Protein AF-A0A1Z9T5D3-F1 (afdb_monomer_lite)

Structure (mmCIF, N/CA/C/O backbone):
data_AF-A0A1Z9T5D3-F1
#
_entry.id   AF-A0A1Z9T5D3-F1
#
loop_
_atom_site.group_PDB
_atom_site.id
_atom_site.type_symbol
_atom_site.label_atom_id
_atom_site.label_alt_id
_atom_site.label_comp_id
_atom_site.label_asym_id
_atom_site.label_entity_id
_atom_site.label_seq_id
_atom_site.pdbx_PDB_ins_code
_atom_site.Cartn_x
_atom_site.Cartn_y
_atom_site.Cartn_z
_atom_site.occupancy
_atom_site.B_iso_or_equiv
_atom_site.auth_seq_id
_atom_site.auth_comp_id
_atom_site.auth_asym_id
_atom_site.auth_atom_id
_atom_site.pdbx_PDB_model_num
ATOM 1 N N . LEU A 1 1 ? -9.961 11.561 -1.688 1.00 61.50 1 LEU A N 1
ATOM 2 C CA . LEU A 1 1 ? -9.065 10.941 -2.692 1.00 61.50 1 LEU A CA 1
ATOM 3 C C . LEU A 1 1 ? -9.745 9.699 -3.256 1.00 61.50 1 LEU A C 1
ATOM 5 O O . LEU A 1 1 ? -10.466 9.048 -2.510 1.00 61.50 1 LEU A O 1
ATOM 9 N N . SER A 1 2 ? -9.594 9.401 -4.546 1.00 82.38 2 SER A N 1
ATOM 10 C CA . SER A 1 2 ? -10.358 8.338 -5.210 1.00 82.38 2 SER A CA 1
ATOM 11 C C . SER A 1 2 ? -9.660 6.979 -5.128 1.00 82.38 2 SER A C 1
ATOM 13 O O . SER A 1 2 ? -8.453 6.868 -5.315 1.00 82.38 2 SER A O 1
ATOM 15 N N . VAL A 1 3 ? -10.456 5.921 -4.958 1.00 92.94 3 VAL A N 1
ATOM 16 C CA . VAL A 1 3 ? -10.051 4.515 -5.160 1.00 92.94 3 VAL A CA 1
ATOM 17 C C . VAL A 1 3 ? -9.319 4.311 -6.495 1.00 92.94 3 VAL A C 1
ATOM 19 O O . VAL A 1 3 ? -8.498 3.407 -6.612 1.00 92.94 3 VAL A O 1
ATOM 22 N N . SER A 1 4 ? -9.603 5.147 -7.502 1.00 95.44 4 SER A N 1
ATOM 23 C CA . SER A 1 4 ? -8.917 5.098 -8.794 1.00 95.44 4 SER A CA 1
ATOM 24 C C . SER A 1 4 ? -7.412 5.303 -8.660 1.00 95.44 4 SER A C 1
ATOM 26 O O . SER A 1 4 ? -6.681 4.553 -9.289 1.00 95.44 4 SER A O 1
ATOM 28 N N . LYS A 1 5 ? -6.956 6.230 -7.802 1.00 95.75 5 LYS A N 1
ATOM 29 C CA . LYS A 1 5 ? -5.525 6.480 -7.628 1.00 95.75 5 LYS A CA 1
ATOM 30 C C . LYS A 1 5 ? -4.817 5.275 -7.028 1.00 95.75 5 LYS A C 1
ATOM 32 O O . LYS A 1 5 ? -3.881 4.780 -7.622 1.00 95.75 5 LYS A O 1
ATOM 37 N N . VAL A 1 6 ? -5.356 4.687 -5.960 1.00 96.62 6 VAL A N 1
ATOM 38 C CA . VAL A 1 6 ? -4.793 3.448 -5.383 1.00 96.62 6 VAL A CA 1
ATOM 39 C C . VAL A 1 6 ? -4.646 2.338 -6.436 1.00 96.62 6 VAL A C 1
ATOM 41 O O . VAL A 1 6 ? -3.662 1.609 -6.427 1.00 96.62 6 VAL A O 1
ATOM 44 N N . LYS A 1 7 ? -5.612 2.198 -7.353 1.00 97.75 7 LYS A N 1
ATOM 45 C CA . LYS A 1 7 ? -5.548 1.196 -8.429 1.00 97.75 7 LYS A CA 1
ATOM 46 C C . LYS A 1 7 ? -4.503 1.525 -9.498 1.00 97.75 7 LYS A C 1
ATOM 48 O O . LYS A 1 7 ? -3.879 0.601 -10.004 1.00 97.75 7 LYS A O 1
ATOM 53 N N . GLU A 1 8 ? -4.360 2.800 -9.843 1.00 97.75 8 GLU A N 1
ATOM 54 C CA . GLU A 1 8 ? -3.366 3.311 -10.794 1.00 97.75 8 GLU A CA 1
ATOM 55 C C . GLU A 1 8 ? -1.947 3.039 -10.292 1.00 97.75 8 GLU A C 1
ATOM 57 O O . GLU A 1 8 ? -1.223 2.296 -10.949 1.00 97.75 8 GLU A O 1
ATOM 62 N N . GLU A 1 9 ? -1.625 3.479 -9.071 1.00 98.00 9 GLU A N 1
ATOM 63 C CA . GLU A 1 9 ? -0.287 3.312 -8.482 1.00 98.00 9 GLU A CA 1
ATOM 64 C C . GLU A 1 9 ? 0.095 1.825 -8.333 1.00 98.00 9 GLU A C 1
ATOM 66 O O . GLU A 1 9 ? 1.248 1.436 -8.489 1.00 98.00 9 GLU A O 1
ATOM 71 N N . ILE A 1 10 ? -0.875 0.939 -8.053 1.00 98.19 10 ILE A N 1
ATOM 72 C CA . ILE A 1 10 ? -0.624 -0.514 -8.032 1.00 98.19 10 ILE A CA 1
ATOM 73 C C . ILE A 1 10 ? -0.237 -1.020 -9.428 1.00 98.19 10 ILE A C 1
ATOM 75 O O . ILE A 1 10 ? 0.632 -1.885 -9.541 1.00 98.19 10 ILE A O 1
ATOM 79 N N . GLY A 1 11 ? -0.884 -0.512 -10.479 1.00 98.38 11 GLY A N 1
ATOM 80 C CA . GLY A 1 11 ? -0.539 -0.833 -11.862 1.00 98.38 11 GLY A CA 1
ATOM 81 C C . GLY A 1 11 ? 0.876 -0.375 -12.214 1.00 98.38 11 GLY A C 1
ATOM 82 O O . GLY A 1 11 ? 1.661 -1.172 -12.726 1.00 98.38 11 GLY A O 1
ATOM 83 N N . GLU A 1 12 ? 1.219 0.864 -11.861 1.00 98.38 12 GLU A N 1
ATOM 84 C CA . GLU A 1 12 ? 2.554 1.436 -12.076 1.00 98.38 12 GLU A CA 1
ATOM 85 C C . GLU A 1 12 ? 3.621 0.674 -11.284 1.00 98.38 12 GLU A C 1
ATOM 87 O O . GLU A 1 12 ? 4.661 0.310 -11.835 1.00 98.38 12 GLU A O 1
ATOM 92 N N . LEU A 1 13 ? 3.335 0.291 -10.034 1.00 98.62 13 LEU A N 1
ATOM 93 C CA . LEU A 1 13 ? 4.218 -0.565 -9.245 1.00 98.62 13 LEU A CA 1
ATOM 94 C C . LEU A 1 13 ? 4.474 -1.911 -9.934 1.00 98.62 13 LEU A C 1
ATOM 96 O O . LEU A 1 13 ? 5.632 -2.323 -10.023 1.00 98.62 13 LEU A O 1
ATOM 100 N N . ILE A 1 14 ? 3.440 -2.591 -10.438 1.00 98.50 14 ILE A N 1
ATOM 101 C CA . ILE A 1 14 ? 3.599 -3.865 -11.160 1.00 98.50 14 ILE A CA 1
ATOM 102 C C . ILE A 1 14 ? 4.499 -3.670 -12.386 1.00 98.50 14 ILE A C 1
ATOM 104 O O . ILE A 1 14 ? 5.489 -4.387 -12.542 1.00 98.50 14 ILE A O 1
ATOM 108 N N . GLU A 1 15 ? 4.217 -2.656 -13.202 1.00 98.44 15 GLU A N 1
ATOM 109 C CA . GLU A 1 15 ? 4.999 -2.339 -14.398 1.00 98.44 15 GLU A CA 1
ATOM 110 C C . GLU A 1 15 ? 6.464 -2.003 -14.058 1.00 98.44 15 GLU A C 1
ATOM 112 O O . GLU A 1 15 ? 7.394 -2.467 -14.719 1.00 98.44 15 GLU A O 1
ATOM 117 N N . SER A 1 16 ? 6.695 -1.245 -12.986 1.00 98.38 16 SER A N 1
ATOM 118 C CA . SER A 1 16 ? 8.027 -0.862 -12.501 1.00 98.38 16 SER A CA 1
ATOM 119 C C . SER A 1 16 ? 8.849 -2.074 -12.039 1.00 98.38 16 SER A C 1
ATOM 121 O O . SER A 1 16 ? 10.066 -2.156 -12.258 1.00 98.38 16 SER A O 1
ATOM 123 N N . VAL A 1 17 ? 8.180 -3.068 -11.442 1.00 98.06 17 VAL A N 1
ATOM 124 C CA . VAL A 1 17 ? 8.788 -4.333 -11.026 1.00 98.06 17 VAL A CA 1
ATOM 125 C C . VAL A 1 17 ? 9.178 -5.156 -12.249 1.00 98.06 17 VAL A C 1
ATOM 127 O O . VAL A 1 17 ? 10.322 -5.618 -12.300 1.00 98.06 17 VAL A O 1
ATOM 130 N N . GLU A 1 18 ? 8.287 -5.278 -13.237 1.00 98.38 18 GLU A N 1
ATOM 131 C CA . GLU A 1 18 ? 8.532 -5.981 -14.505 1.00 98.38 18 GLU A CA 1
ATOM 132 C C . GLU A 1 18 ? 9.671 -5.345 -15.313 1.00 98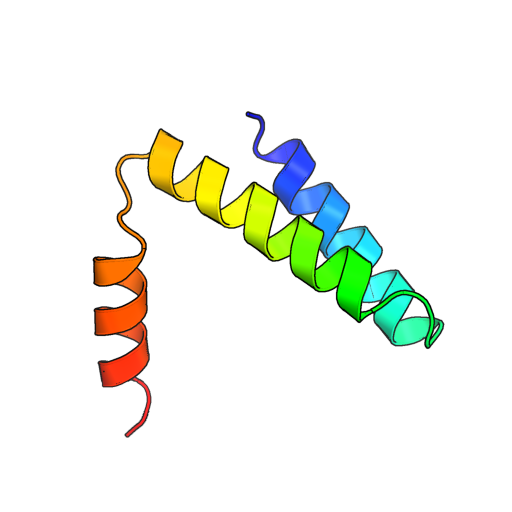.38 18 GLU A C 1
ATOM 134 O O . GLU A 1 18 ? 10.544 -6.047 -15.825 1.00 98.38 18 GLU A O 1
ATOM 139 N N . LYS A 1 19 ? 9.712 -4.009 -15.381 1.00 98.00 19 LYS A N 1
ATOM 140 C CA . LYS A 1 19 ? 10.731 -3.243 -16.122 1.00 98.00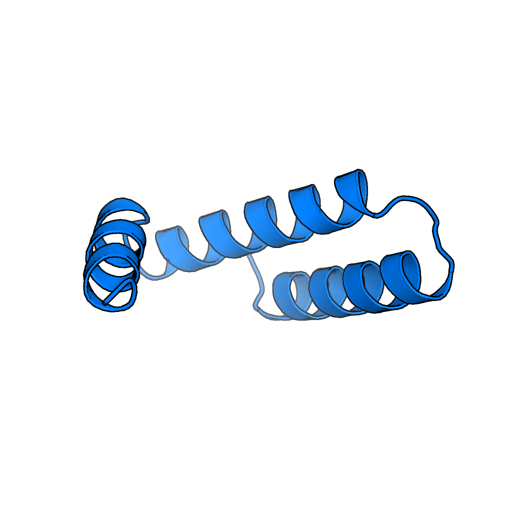 19 LYS A CA 1
ATOM 141 C C . LYS A 1 19 ? 12.034 -3.021 -15.356 1.00 98.00 19 LYS A C 1
ATOM 143 O O . LYS A 1 19 ? 12.987 -2.474 -15.907 1.00 98.00 19 LYS A O 1
ATOM 148 N N . ASN A 1 20 ? 12.103 -3.451 -14.099 1.00 96.81 20 ASN A N 1
ATOM 149 C CA . ASN A 1 20 ? 13.248 -3.246 -13.215 1.00 96.81 20 ASN A CA 1
ATOM 150 C C . ASN A 1 20 ? 13.670 -1.765 -13.044 1.00 96.81 20 ASN A C 1
ATOM 152 O O . ASN A 1 20 ? 14.855 -1.465 -12.909 1.00 96.81 20 ASN A O 1
ATOM 156 N N . SER A 1 21 ? 12.705 -0.844 -13.018 1.00 97.06 21 SER A N 1
ATOM 157 C CA 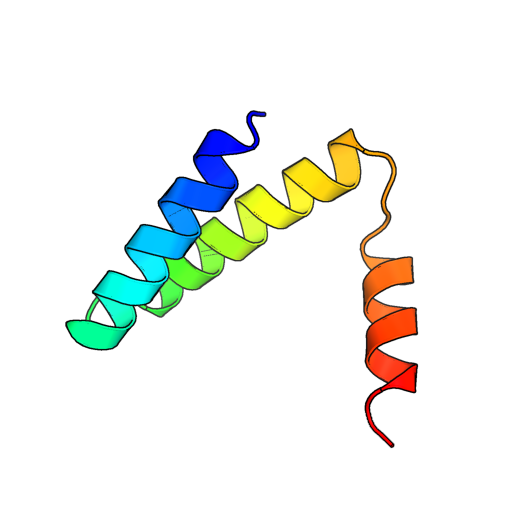. SER A 1 21 ? 12.914 0.612 -12.940 1.00 97.06 21 SER A CA 1
ATOM 158 C C . SER A 1 21 ? 12.004 1.229 -11.883 1.00 97.06 21 SER A C 1
ATOM 160 O O . SER A 1 21 ? 10.932 0.698 -11.663 1.00 97.06 21 SER A O 1
ATOM 162 N N . ASN A 1 22 ? 12.391 2.333 -11.234 1.00 95.75 22 ASN A N 1
ATOM 163 C CA . ASN A 1 22 ? 11.536 3.155 -10.348 1.00 95.75 22 ASN A CA 1
ATOM 164 C C . ASN A 1 22 ? 10.770 2.448 -9.204 1.00 95.75 22 ASN A C 1
ATOM 166 O O . ASN A 1 22 ? 9.990 3.090 -8.517 1.00 95.75 22 ASN A O 1
ATOM 170 N N . LYS A 1 23 ? 11.048 1.174 -8.903 1.00 97.88 23 LYS A N 1
ATOM 171 C CA . LYS A 1 23 ? 10.299 0.357 -7.923 1.00 97.88 23 LYS A CA 1
ATOM 172 C C . LYS A 1 23 ? 10.061 1.019 -6.568 1.00 97.88 23 LYS A C 1
ATOM 174 O O . LYS A 1 23 ? 9.005 0.852 -5.976 1.00 97.88 23 LYS A O 1
ATOM 179 N N . ILE A 1 24 ? 11.069 1.720 -6.045 1.00 98.25 24 ILE A N 1
ATOM 180 C CA . ILE A 1 24 ? 10.975 2.382 -4.736 1.00 98.25 24 ILE A CA 1
ATOM 181 C C . ILE A 1 24 ? 10.050 3.600 -4.798 1.00 98.25 24 ILE A C 1
ATOM 183 O O . ILE A 1 24 ? 9.345 3.857 -3.829 1.00 98.25 24 ILE A O 1
ATOM 187 N N . HIS A 1 25 ? 10.046 4.320 -5.922 1.00 97.75 25 HIS A N 1
ATOM 188 C CA . HIS A 1 25 ? 9.156 5.456 -6.143 1.00 97.75 25 HIS A CA 1
ATOM 189 C C . HIS A 1 25 ? 7.7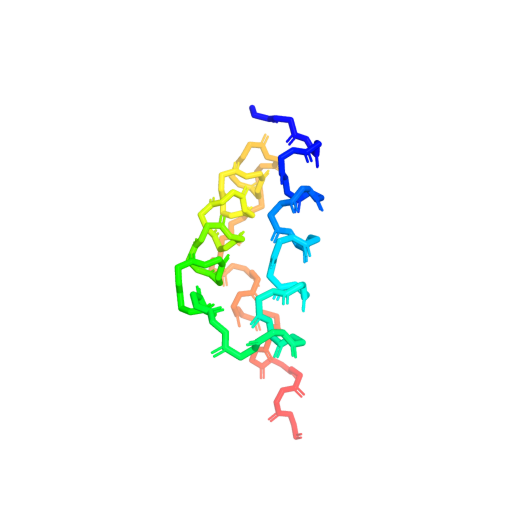03 4.984 -6.194 1.00 97.75 25 HIS A C 1
ATOM 191 O O . HIS A 1 25 ? 6.919 5.389 -5.344 1.00 97.75 25 HIS A O 1
ATOM 197 N N . GLU A 1 26 ? 7.395 4.018 -7.062 1.00 98.31 26 GLU A N 1
ATOM 198 C CA . GLU A 1 26 ? 6.023 3.510 -7.196 1.00 98.31 26 GLU A CA 1
ATOM 199 C C . GLU A 1 26 ? 5.533 2.815 -5.916 1.00 98.31 26 GLU A C 1
ATOM 201 O O . GLU A 1 26 ? 4.377 2.929 -5.518 1.00 98.31 26 GLU A O 1
ATOM 206 N N . ALA A 1 27 ? 6.420 2.114 -5.198 1.00 98.44 27 ALA A N 1
ATOM 207 C CA . ALA A 1 27 ? 6.061 1.522 -3.910 1.00 98.44 27 ALA A CA 1
ATOM 208 C C . ALA A 1 27 ? 5.733 2.593 -2.857 1.00 98.44 27 ALA A C 1
ATOM 210 O O . ALA A 1 27 ? 4.845 2.381 -2.025 1.00 98.44 27 ALA A O 1
ATOM 211 N N . ALA A 1 28 ? 6.436 3.729 -2.873 1.00 98.25 28 ALA A N 1
ATOM 212 C CA . ALA A 1 28 ? 6.135 4.849 -1.991 1.00 98.25 28 ALA A CA 1
ATOM 213 C C . ALA A 1 28 ? 4.779 5.481 -2.337 1.00 98.25 28 ALA A C 1
ATOM 215 O O . ALA A 1 28 ? 4.000 5.748 -1.419 1.00 98.25 28 ALA A O 1
ATOM 216 N N . ASP A 1 29 ? 4.463 5.634 -3.622 1.00 97.69 29 ASP A N 1
ATOM 217 C CA . ASP A 1 29 ? 3.204 6.236 -4.069 1.00 97.69 29 ASP A CA 1
ATOM 218 C C . ASP A 1 29 ? 2.003 5.328 -3.765 1.00 97.69 29 ASP A C 1
ATOM 220 O O . ASP A 1 29 ? 1.004 5.793 -3.200 1.00 97.69 29 ASP A O 1
ATOM 224 N N . VAL A 1 30 ? 2.141 4.008 -3.953 1.00 97.94 30 VAL A N 1
ATOM 225 C CA . VAL A 1 30 ? 1.158 3.019 -3.471 1.00 97.94 30 VAL A CA 1
ATOM 226 C C . VAL A 1 30 ? 0.916 3.172 -1.971 1.00 97.94 30 VAL A C 1
ATOM 228 O O . VAL A 1 30 ? -0.236 3.242 -1.535 1.00 97.94 30 VAL A O 1
ATOM 231 N N . MET A 1 31 ? 1.979 3.238 -1.164 1.00 97.56 31 MET A N 1
ATOM 232 C CA . MET A 1 31 ? 1.848 3.373 0.289 1.00 97.56 31 MET A CA 1
ATOM 233 C C . MET A 1 31 ? 1.193 4.699 0.680 1.00 97.56 31 MET A C 1
ATOM 235 O O . MET A 1 31 ? 0.315 4.708 1.543 1.00 97.56 31 MET A O 1
ATOM 239 N N . TYR A 1 32 ? 1.570 5.806 0.040 1.00 96.81 32 TYR A N 1
ATOM 240 C CA . TYR A 1 32 ? 0.987 7.123 0.285 1.00 96.81 32 TYR A CA 1
ATOM 241 C C . TYR A 1 32 ? -0.515 7.131 -0.009 1.00 96.81 32 TYR A C 1
ATOM 243 O O . TYR A 1 32 ? -1.327 7.451 0.865 1.00 96.81 32 TYR A O 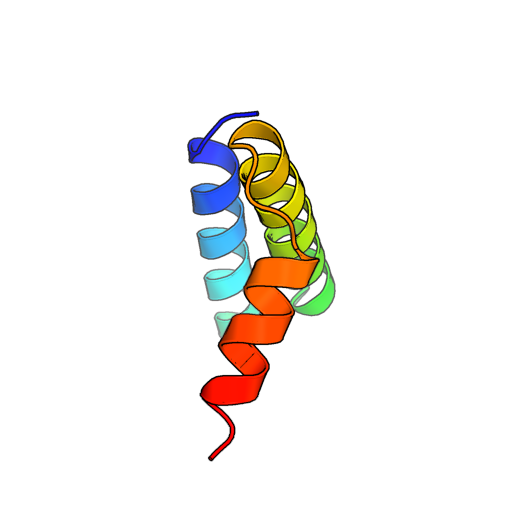1
ATOM 251 N N . HIS A 1 33 ? -0.905 6.718 -1.215 1.00 96.62 33 HIS A N 1
ATOM 252 C CA . HIS A 1 33 ? -2.302 6.724 -1.631 1.00 96.62 33 HIS A CA 1
ATOM 253 C C . HIS A 1 33 ? -3.150 5.728 -0.835 1.00 96.62 33 HIS A C 1
ATOM 255 O O . HIS A 1 33 ? -4.301 6.037 -0.509 1.00 96.62 33 HIS A O 1
ATOM 261 N N . LEU A 1 34 ? -2.585 4.578 -0.453 1.00 96.94 34 LEU A N 1
ATOM 262 C CA . LEU A 1 34 ? -3.252 3.627 0.429 1.00 96.94 34 LEU A CA 1
ATOM 263 C C . LEU A 1 34 ? -3.458 4.209 1.832 1.00 96.94 34 LEU A C 1
ATOM 265 O O . LEU A 1 34 ? -4.574 4.141 2.338 1.00 96.94 34 LEU A O 1
ATOM 269 N N . MET A 1 35 ? -2.441 4.823 2.446 1.00 95.94 35 MET A N 1
ATOM 270 C CA . MET A 1 35 ? -2.575 5.447 3.771 1.00 95.94 35 MET A CA 1
ATOM 271 C C . MET A 1 35 ? -3.652 6.537 3.780 1.00 95.94 35 MET A C 1
ATOM 273 O O . MET A 1 35 ? -4.508 6.544 4.663 1.00 95.94 35 MET A O 1
ATOM 277 N N . VAL A 1 36 ? -3.676 7.407 2.763 1.00 94.75 36 VAL A N 1
ATOM 278 C CA . VAL A 1 36 ? -4.720 8.437 2.632 1.00 94.75 36 VAL A CA 1
ATOM 279 C C . VAL A 1 36 ? -6.109 7.811 2.463 1.00 94.75 36 VAL A C 1
ATOM 281 O O . VAL A 1 36 ? -7.086 8.305 3.026 1.00 94.75 36 VAL A O 1
ATOM 284 N N . TYR A 1 37 ? -6.220 6.725 1.692 1.00 95.94 37 TYR A N 1
ATOM 285 C CA . TYR A 1 37 ? -7.484 6.013 1.514 1.00 95.94 37 TYR A CA 1
ATOM 286 C C . TYR A 1 37 ? -7.979 5.358 2.811 1.00 95.94 37 TYR A C 1
ATOM 288 O O . TYR A 1 37 ? -9.170 5.437 3.111 1.00 95.94 37 TYR A O 1
ATOM 296 N N . LEU A 1 38 ? -7.085 4.736 3.582 1.00 96.19 38 LEU A N 1
ATOM 297 C CA . LEU A 1 38 ? -7.410 4.129 4.873 1.00 96.19 38 LEU A CA 1
ATOM 298 C C . LEU A 1 38 ? -7.924 5.183 5.861 1.00 96.19 38 LEU A C 1
ATOM 300 O O . LEU A 1 38 ? -9.020 5.022 6.401 1.00 96.19 38 LEU A O 1
ATOM 304 N N . GLU A 1 39 ? -7.203 6.297 6.004 1.00 94.12 39 GLU A N 1
ATOM 305 C CA . GLU A 1 39 ? -7.589 7.400 6.891 1.00 94.12 39 GLU A CA 1
ATOM 306 C C . GLU A 1 39 ? -8.956 7.986 6.503 1.00 94.12 39 GLU A C 1
ATOM 308 O O . GLU A 1 39 ? -9.829 8.165 7.350 1.00 94.12 39 GLU A O 1
ATOM 313 N N . ALA A 1 40 ? -9.208 8.185 5.202 1.00 95.38 40 ALA A N 1
ATOM 314 C CA . ALA A 1 40 ? -10.497 8.672 4.701 1.00 95.38 40 ALA A CA 1
ATOM 315 C C . ALA A 1 40 ? -11.681 7.735 5.019 1.00 95.38 40 ALA A C 1
ATOM 317 O O . ALA A 1 40 ? -12.833 8.168 4.991 1.00 95.38 40 ALA A O 1
ATOM 318 N N . ASN A 1 41 ? -11.406 6.464 5.316 1.00 96.19 41 ASN A N 1
ATOM 319 C CA . ASN A 1 41 ? -12.396 5.462 5.703 1.00 96.19 41 ASN A CA 1
ATOM 320 C C . ASN A 1 41 ? -12.346 5.129 7.204 1.00 96.19 41 ASN A C 1
ATOM 322 O O . ASN A 1 41 ? -12.938 4.136 7.622 1.00 96.19 41 ASN A O 1
ATOM 326 N N . ASN A 1 42 ? -11.685 5.957 8.023 1.00 97.38 42 ASN A N 1
ATOM 327 C CA . ASN A 1 42 ? -11.498 5.746 9.463 1.00 97.38 42 ASN A CA 1
ATOM 328 C C . ASN A 1 42 ? -10.817 4.407 9.805 1.00 97.38 42 ASN A C 1
ATOM 330 O O . ASN A 1 42 ? -11.084 3.816 10.853 1.00 97.38 42 ASN A O 1
ATOM 334 N N . ILE A 1 43 ? -9.947 3.914 8.921 1.00 97.69 43 ILE A N 1
ATOM 335 C CA . ILE A 1 43 ? -9.129 2.726 9.162 1.00 97.69 43 ILE A CA 1
ATOM 336 C C . ILE A 1 43 ? -7.743 3.198 9.591 1.00 97.69 43 ILE A C 1
ATOM 338 O O . ILE A 1 43 ? -6.978 3.718 8.783 1.00 97.69 43 ILE A O 1
ATOM 342 N N . LYS A 1 44 ? -7.409 2.994 10.864 1.00 96.06 44 LYS A N 1
ATOM 343 C CA . LYS A 1 44 ? -6.120 3.408 11.419 1.00 96.06 44 LYS A CA 1
ATOM 344 C C . LYS A 1 44 ? -5.003 2.468 10.989 1.00 96.06 44 LYS A C 1
ATOM 346 O O . LYS A 1 44 ? -5.158 1.243 11.021 1.00 96.06 44 LYS A O 1
ATOM 351 N N . ILE A 1 45 ? -3.850 3.031 10.635 1.00 94.88 45 ILE A N 1
ATOM 352 C CA . ILE A 1 45 ? -2.689 2.232 10.233 1.00 94.88 45 ILE A CA 1
ATOM 353 C C . ILE A 1 45 ? -2.191 1.352 11.388 1.00 94.88 45 ILE A C 1
ATOM 355 O O . ILE A 1 45 ? -1.768 0.221 11.166 1.00 94.88 45 ILE A O 1
ATOM 359 N N . GLU A 1 46 ? -2.319 1.808 12.632 1.00 96.25 46 GLU A N 1
ATOM 360 C CA . GLU A 1 46 ? -1.946 1.061 13.835 1.00 96.25 46 GLU A CA 1
ATOM 361 C C . GLU A 1 46 ? -2.760 -0.232 13.995 1.00 96.25 46 GLU A C 1
ATOM 363 O O . GLU A 1 46 ? -2.215 -1.268 14.396 1.00 96.25 46 GLU A O 1
ATOM 368 N N . ASP A 1 47 ? -4.045 -0.198 13.633 1.00 97.62 47 ASP A N 1
ATOM 369 C CA . ASP A 1 47 ? -4.925 -1.368 13.671 1.00 97.62 47 ASP A CA 1
ATOM 370 C C . ASP A 1 47 ? -4.529 -2.376 12.584 1.00 97.62 47 ASP A C 1
ATOM 372 O O . ASP A 1 47 ? -4.426 -3.577 12.850 1.00 97.62 47 ASP A O 1
ATOM 376 N N . VAL A 1 48 ? -4.210 -1.889 11.377 1.00 96.69 48 VAL A N 1
ATOM 377 C CA . VAL A 1 48 ? -3.685 -2.717 10.277 1.00 96.69 48 VAL A CA 1
ATOM 378 C C . VAL A 1 48 ? -2.368 -3.384 10.679 1.00 96.69 48 VAL A C 1
ATOM 380 O O . VAL A 1 48 ? -2.205 -4.591 10.497 1.00 96.69 48 VAL A O 1
ATOM 383 N N . MET A 1 49 ? -1.436 -2.638 11.278 1.00 95.75 49 MET A N 1
ATOM 384 C CA . MET A 1 49 ? -0.148 -3.176 11.728 1.00 95.75 49 MET A CA 1
ATOM 385 C C . MET A 1 49 ? -0.314 -4.217 12.842 1.00 95.75 49 MET A C 1
ATOM 387 O O . MET A 1 49 ? 0.353 -5.256 12.833 1.00 95.75 49 MET A O 1
ATOM 391 N N . SER A 1 50 ? -1.237 -3.978 13.775 1.00 96.81 50 SER A N 1
ATOM 392 C CA . SER A 1 50 ? -1.586 -4.937 14.829 1.00 96.81 50 SER A CA 1
ATOM 393 C C . SER A 1 50 ? -2.155 -6.233 14.252 1.00 96.81 50 SER A C 1
ATOM 395 O O . SER A 1 50 ? -1.827 -7.322 14.726 1.00 96.81 50 SER A O 1
ATOM 397 N N . GLU A 1 51 ? -2.973 -6.135 13.204 1.00 96.69 51 GLU A N 1
ATOM 398 C CA . GLU A 1 51 ? -3.512 -7.290 12.492 1.00 96.69 51 GLU A CA 1
ATOM 399 C C . GLU A 1 51 ? -2.426 -8.062 11.727 1.00 96.69 51 GLU A C 1
ATOM 401 O O . GLU A 1 51 ? -2.363 -9.288 11.821 1.00 96.69 51 GLU A O 1
ATOM 406 N N . LEU A 1 52 ? -1.507 -7.373 11.041 1.00 96.19 52 LEU A N 1
ATOM 407 C CA . LEU A 1 52 ? -0.375 -8.012 10.357 1.00 96.19 52 LEU A CA 1
ATOM 408 C C . LEU A 1 52 ? 0.525 -8.785 11.327 1.00 96.19 52 LEU A C 1
ATOM 410 O O . LEU A 1 52 ? 0.939 -9.903 11.018 1.00 96.19 52 LEU A O 1
ATOM 414 N N . LYS A 1 53 ? 0.773 -8.246 12.526 1.00 96.12 53 LYS A N 1
ATOM 415 C CA . LYS A 1 53 ? 1.565 -8.923 13.563 1.00 96.12 53 LYS A CA 1
ATOM 416 C C . LYS A 1 53 ? 0.972 -10.278 13.968 1.00 96.12 53 LYS A C 1
ATOM 418 O O . LYS A 1 53 ? 1.722 -11.209 14.239 1.00 96.12 53 LYS A O 1
ATOM 423 N N . LYS A 1 54 ? -0.358 -10.430 13.966 1.00 96.25 54 LYS A N 1
ATOM 424 C CA . LYS A 1 54 ? -1.019 -11.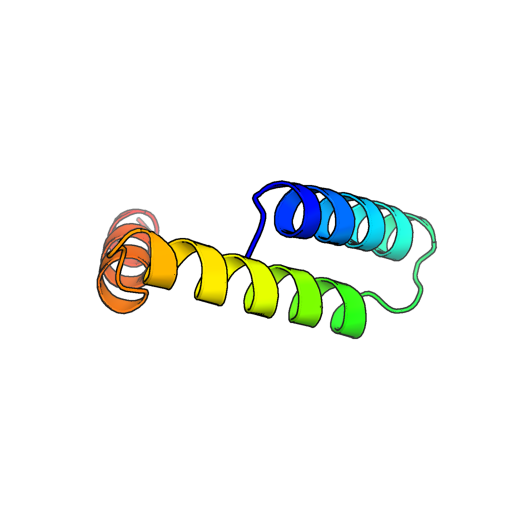718 14.263 1.00 96.25 54 LYS A CA 1
ATOM 425 C C . LYS A 1 54 ? -0.791 -12.775 13.179 1.00 96.25 54 LYS A C 1
ATOM 427 O O . LYS A 1 54 ? -0.911 -13.963 13.471 1.00 96.25 54 LYS A O 1
ATOM 432 N N . ARG A 1 55 ? -0.507 -12.352 11.941 1.00 94.12 55 ARG A N 1
ATOM 433 C CA . ARG A 1 55 ? -0.289 -13.235 10.783 1.00 94.12 55 ARG A CA 1
ATOM 434 C C . ARG A 1 55 ? 1.138 -13.770 10.697 1.00 94.12 55 ARG A C 1
ATOM 436 O O . ARG A 1 55 ? 1.345 -14.777 10.035 1.00 94.12 55 ARG A O 1
ATOM 443 N N . GLN A 1 56 ? 2.094 -13.132 11.372 1.00 82.31 56 GLN A N 1
ATOM 444 C CA . GLN A 1 56 ? 3.503 -13.544 11.431 1.00 82.31 56 GLN A CA 1
ATOM 445 C C . GLN A 1 56 ? 3.739 -14.744 12.377 1.00 82.31 56 GLN A C 1
ATOM 447 O O . GLN A 1 56 ? 4.710 -14.752 13.129 1.00 82.31 56 GLN A O 1
ATOM 452 N N . LYS A 1 57 ? 2.828 -15.724 12.385 1.00 61.38 57 LYS A N 1
ATOM 453 C CA . LYS A 1 57 ? 3.026 -16.987 13.110 1.00 61.38 57 LYS A CA 1
ATOM 454 C C . LYS A 1 57 ? 4.036 -17.882 12.407 1.00 61.38 57 LYS A C 1
ATOM 456 O O . LYS A 1 57 ? 4.036 -17.885 11.158 1.00 61.38 57 LYS A O 1
#

Radius of gyration: 13.07 Å; chains: 1; bounding box: 26×28×31 Å

Foldseek 3Di:
DDPVQLVVLVVVLVVCVVVVHCNVVSVVSNVVVVCVVCVVVVNDVVVVVVVVVVVPD

Secondary structure (DSSP, 8-state):
--HHHHHHHHHHHHHHHHTTSSHHHHHHHHHHHHHHHHHHTT--HHHHHHHHHHH--

pLDDT: mean 95.16, std 7.08, range [61.38, 98.62]

Sequence (57 aa):
LSVSKVKEEIGELIESVEKNSNKIHEAADVMYHLMVYLEANNIKIEDVMSELKKRQK